Protein AF-J9EXD0-F1 (afdb_monomer_lite)

Secondary structure (DSSP, 8-state):
-HHHHHHHHHHHHHHHHHHHHHHHHHHHHS--HHHHHHHHHHHHHHHHHHHHHHSSSHHHHHHHHHHHHHHS--SS--HHHHHHHHHHHHHHHHHHHHHHHH-BTTTBTTTHHHHHHHHHHHHHTTT--HHHHHHHHHHHHHHHHHTT--S--HHHHHHHHHHHHHHHH-

Organism: Wuchereria bancrofti (NCBI:txid6293)

Foldseek 3Di:
DVVVVVVVVVVVVVVVVVLLVVLLVCQQPVDAPVLLVVLVVLLVQLQVVCCVVPVGCVVLLVLLLVLLPVLLDDPPQDPVLSVLSSVLSVVLSVLSVLQSVCQDNRRGNNVSCVVCVVSVVSVVVNVDDLVSQLSSQLSSQVVSNVVGVPDPPPSNSVSSNSSSVNVSSD

Radius of gyration: 17.81 Å; chains: 1; bounding box: 44×43×55 Å

Sequence (170 aa):
MTALCEFFDEIQAAFNDGLATQRQNYLRKCMSKKEMEILKTTWRQIQTKYMKEDGNLTKCNALMYEALQYHCEKIPKTKKYIRKLKEIAHQSIDAVDKIIDAYDSTCGLAELNDRLDSYCYLCCTLGESPQTLWIAFNTGFANIITTKVDEDRIWVKQIWCKIARILEQV

Structure (mmCIF, N/CA/C/O backbone):
data_AF-J9EXD0-F1
#
_entry.id   AF-J9EXD0-F1
#
loop_
_atom_site.group_PDB
_atom_site.id
_atom_site.type_symbol
_atom_site.label_atom_id
_atom_site.label_alt_id
_atom_site.label_comp_id
_atom_site.label_asym_id
_atom_site.label_entity_id
_atom_site.label_seq_id
_atom_site.pdbx_PDB_ins_code
_atom_site.Cartn_x
_atom_site.Cartn_y
_atom_site.Cartn_z
_atom_site.occupancy
_atom_site.B_iso_or_equiv
_atom_site.auth_seq_id
_atom_site.auth_comp_id
_atom_site.auth_asym_id
_atom_site.auth_atom_id
_atom_site.pdbx_PDB_model_num
ATOM 1 N N . MET A 1 1 ? 28.260 -5.316 -33.290 1.00 59.16 1 MET A N 1
ATOM 2 C CA . MET A 1 1 ? 27.461 -4.433 -32.412 1.00 59.16 1 MET A CA 1
ATOM 3 C C . MET A 1 1 ? 26.075 -5.025 -32.162 1.00 59.16 1 MET A C 1
ATOM 5 O O . MET A 1 1 ? 25.678 -5.068 -31.014 1.00 59.16 1 MET A O 1
ATOM 9 N N . THR A 1 2 ? 25.412 -5.590 -33.179 1.00 72.06 2 THR A N 1
ATOM 10 C CA . THR A 1 2 ? 24.080 -6.230 -33.094 1.00 72.06 2 THR A CA 1
ATOM 11 C C . THR A 1 2 ? 24.005 -7.425 -32.129 1.00 72.06 2 THR A C 1
ATOM 13 O O . THR A 1 2 ? 23.196 -7.399 -31.216 1.00 72.06 2 THR A O 1
ATOM 16 N N . ALA A 1 3 ? 24.931 -8.388 -32.223 1.00 77.62 3 ALA A N 1
ATOM 17 C CA . ALA A 1 3 ? 24.922 -9.586 -31.366 1.00 77.62 3 ALA A CA 1
ATOM 18 C C . ALA A 1 3 ? 25.149 -9.306 -29.865 1.00 77.62 3 ALA A C 1
ATOM 20 O O . ALA A 1 3 ? 24.725 -10.077 -29.013 1.00 77.62 3 ALA A O 1
ATOM 21 N N . LEU A 1 4 ? 25.831 -8.204 -29.527 1.00 77.62 4 LEU A N 1
ATOM 22 C CA . LEU A 1 4 ? 26.037 -7.810 -28.130 1.00 77.62 4 LEU A CA 1
ATOM 23 C C . LEU A 1 4 ? 24.772 -7.159 -27.551 1.00 77.62 4 LEU A C 1
ATOM 25 O O . LEU A 1 4 ? 24.458 -7.389 -26.391 1.00 77.62 4 LEU A O 1
ATOM 29 N N . CYS A 1 5 ? 24.048 -6.372 -28.355 1.00 82.19 5 CYS A N 1
ATOM 30 C CA . CYS A 1 5 ? 22.756 -5.805 -27.964 1.00 82.19 5 CYS A CA 1
ATOM 31 C C . CYS A 1 5 ? 21.712 -6.906 -27.752 1.00 82.19 5 CYS A C 1
ATOM 33 O O . CYS A 1 5 ? 21.100 -6.943 -26.695 1.00 82.19 5 CYS A O 1
ATOM 35 N N . GLU A 1 6 ? 21.603 -7.850 -28.691 1.00 87.06 6 GLU A N 1
ATOM 36 C CA . GLU A 1 6 ? 20.694 -9.002 -28.582 1.00 87.06 6 GLU A CA 1
ATOM 37 C C . GLU A 1 6 ? 20.981 -9.834 -27.323 1.00 87.06 6 GLU A C 1
ATOM 39 O O . GLU A 1 6 ? 20.068 -10.165 -26.573 1.00 87.06 6 GLU A O 1
ATOM 44 N N . PHE A 1 7 ? 22.258 -10.082 -27.017 1.00 88.94 7 PHE A N 1
ATOM 45 C CA . PHE A 1 7 ? 22.654 -10.782 -25.794 1.00 88.94 7 PHE A CA 1
ATOM 46 C C . PHE A 1 7 ? 22.253 -10.036 -24.509 1.00 88.94 7 PHE A C 1
ATOM 48 O O . PHE A 1 7 ? 21.798 -10.656 -23.547 1.00 88.94 7 PHE A O 1
ATOM 55 N N . PHE A 1 8 ? 22.407 -8.707 -24.461 1.00 90.56 8 PHE A N 1
ATOM 56 C CA . PHE A 1 8 ? 21.964 -7.923 -23.303 1.00 90.56 8 PHE A CA 1
ATOM 57 C C . PHE A 1 8 ? 20.439 -7.890 -23.170 1.00 90.56 8 PHE A C 1
ATOM 59 O O . PHE A 1 8 ? 19.941 -7.968 -22.046 1.00 90.56 8 PHE A O 1
ATOM 66 N N . ASP A 1 9 ? 19.712 -7.831 -24.285 1.00 92.00 9 ASP A N 1
ATOM 67 C CA . ASP A 1 9 ? 18.250 -7.876 -24.296 1.00 92.00 9 ASP A CA 1
ATOM 68 C C . ASP A 1 9 ? 17.734 -9.233 -23.786 1.00 92.00 9 ASP A C 1
ATOM 70 O O . ASP A 1 9 ? 16.827 -9.276 -22.952 1.00 92.00 9 ASP A O 1
ATOM 74 N N . GLU A 1 10 ? 18.358 -10.341 -24.200 1.00 90.31 10 GLU A N 1
ATOM 75 C CA . GLU A 1 10 ? 18.055 -11.690 -23.701 1.00 90.31 10 GLU A CA 1
ATOM 76 C C . GLU A 1 10 ? 18.314 -11.821 -22.196 1.00 90.31 10 GLU A C 1
ATOM 78 O O . GLU A 1 10 ? 17.470 -12.333 -21.454 1.00 90.31 10 GLU A O 1
ATOM 83 N N . ILE A 1 11 ? 19.460 -11.316 -21.722 1.00 90.62 11 ILE A N 1
ATOM 84 C CA . ILE A 1 11 ? 19.778 -11.277 -20.292 1.00 90.62 11 ILE A CA 1
ATOM 85 C C . ILE A 1 11 ? 18.711 -10.480 -19.540 1.00 90.62 11 ILE A C 1
ATOM 87 O O . ILE A 1 11 ? 18.186 -10.947 -18.527 1.00 90.62 11 ILE A O 1
ATOM 91 N N . GLN A 1 12 ? 18.372 -9.286 -20.024 1.00 90.38 12 GLN A N 1
ATOM 92 C CA . GLN A 1 12 ? 17.391 -8.419 -19.384 1.00 90.38 12 GLN A CA 1
ATOM 93 C C . GLN A 1 12 ? 16.006 -9.076 -19.324 1.00 90.38 12 GLN A C 1
ATOM 95 O O . GLN A 1 12 ? 15.354 -9.013 -18.279 1.00 90.38 12 GLN A O 1
ATOM 100 N N . ALA A 1 13 ? 15.570 -9.734 -20.401 1.00 90.38 13 ALA A N 1
ATOM 101 C CA . ALA A 1 13 ? 14.315 -10.478 -20.434 1.00 90.38 13 ALA A CA 1
ATOM 102 C C . ALA A 1 13 ? 14.299 -11.599 -19.383 1.00 90.38 13 ALA A C 1
ATOM 104 O O . ALA A 1 13 ? 13.399 -11.641 -18.544 1.00 90.38 13 ALA A O 1
ATOM 105 N N . ALA A 1 14 ? 15.344 -12.432 -19.340 1.00 90.69 14 ALA A N 1
ATOM 106 C CA . ALA A 1 14 ? 15.446 -13.526 -18.376 1.00 90.69 14 ALA A CA 1
ATOM 107 C C . ALA A 1 14 ? 15.464 -13.034 -16.914 1.00 90.69 14 ALA A C 1
ATOM 109 O O . ALA A 1 14 ? 14.829 -13.634 -16.041 1.00 90.69 14 ALA A O 1
ATOM 110 N N . PHE A 1 15 ? 16.156 -11.924 -16.630 1.00 90.31 15 PHE A N 1
ATOM 111 C CA . PHE A 1 15 ? 16.140 -11.306 -15.300 1.00 90.31 15 PHE A CA 1
ATOM 112 C C . PHE A 1 15 ? 14.746 -10.798 -14.918 1.00 90.31 15 PHE A C 1
ATOM 114 O O . PHE A 1 15 ? 14.301 -11.032 -13.791 1.00 90.31 15 PHE A O 1
ATOM 121 N N . ASN A 1 16 ? 14.045 -10.135 -15.840 1.00 88.12 16 ASN A N 1
ATOM 122 C CA . ASN A 1 16 ? 12.697 -9.627 -15.596 1.00 88.12 16 ASN A CA 1
ATOM 123 C C . ASN A 1 16 ? 11.695 -10.762 -15.345 1.00 88.12 16 ASN A C 1
ATOM 125 O O . ASN A 1 16 ? 10.911 -10.672 -14.398 1.00 88.12 16 ASN A O 1
ATOM 129 N N . ASP A 1 17 ? 11.776 -11.856 -16.102 1.00 91.00 17 ASP A N 1
ATOM 130 C CA . ASP A 1 17 ? 10.937 -13.045 -15.903 1.00 91.00 17 ASP A CA 1
ATOM 131 C C . ASP A 1 17 ? 11.196 -13.705 -14.541 1.00 91.00 17 ASP A C 1
ATOM 133 O O . ASP A 1 17 ? 10.263 -14.086 -13.817 1.00 91.00 17 ASP A O 1
ATOM 137 N N . GLY A 1 18 ? 12.470 -13.791 -14.144 1.00 91.50 18 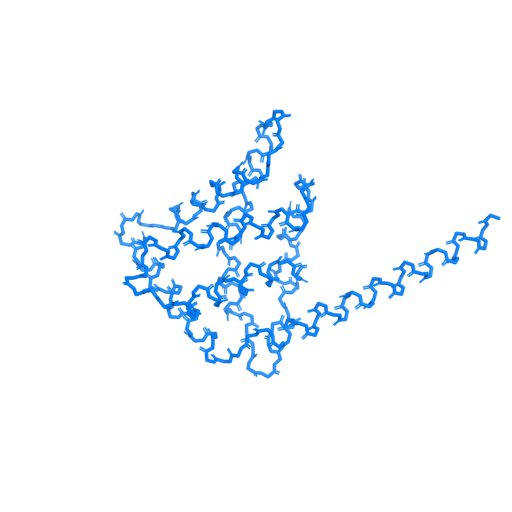GLY A N 1
ATOM 138 C CA . GLY A 1 18 ? 12.866 -14.276 -12.824 1.00 91.50 18 GLY A CA 1
ATOM 139 C C . GLY A 1 18 ? 12.286 -13.421 -11.694 1.00 91.50 18 GLY A C 1
ATOM 140 O O . GLY A 1 18 ? 11.715 -13.955 -10.738 1.00 91.50 18 GLY A O 1
ATOM 141 N N . LEU A 1 19 ? 12.368 -12.094 -11.818 1.00 89.69 19 LEU A N 1
ATOM 142 C CA . LEU A 1 19 ? 11.808 -11.150 -10.847 1.00 89.69 19 LEU A CA 1
ATOM 143 C C . LEU A 1 19 ? 10.277 -11.221 -10.784 1.00 89.69 19 LEU A C 1
ATOM 145 O O . LEU A 1 19 ? 9.715 -11.258 -9.687 1.00 89.69 19 LEU A O 1
ATOM 149 N N . ALA A 1 20 ? 9.599 -11.294 -11.931 1.00 89.00 20 ALA A N 1
ATOM 150 C CA . ALA A 1 20 ? 8.147 -11.444 -12.001 1.00 89.00 20 ALA A CA 1
ATOM 151 C C . ALA A 1 20 ? 7.688 -12.734 -11.301 1.00 89.00 20 ALA A C 1
ATOM 153 O O . ALA A 1 20 ? 6.763 -12.721 -10.485 1.00 89.00 20 ALA A O 1
ATOM 154 N N . THR A 1 21 ? 8.406 -13.836 -11.528 1.00 91.88 21 THR A N 1
ATOM 155 C CA . THR A 1 21 ? 8.148 -15.122 -10.869 1.00 91.88 21 THR A CA 1
ATOM 156 C C . THR A 1 21 ? 8.340 -15.036 -9.352 1.00 91.88 21 THR A C 1
ATOM 158 O O . THR A 1 21 ? 7.527 -15.564 -8.588 1.00 91.88 21 THR A O 1
ATOM 161 N N . GLN A 1 22 ? 9.391 -14.357 -8.881 1.00 91.44 22 GLN A N 1
ATOM 162 C CA . GLN A 1 22 ? 9.642 -14.165 -7.447 1.00 91.44 22 GLN A CA 1
ATOM 163 C C . GLN A 1 22 ? 8.546 -13.333 -6.772 1.00 91.44 22 GLN A C 1
ATOM 165 O O . GLN A 1 22 ? 8.033 -13.744 -5.727 1.00 91.44 22 GLN A O 1
ATOM 170 N N . ARG A 1 23 ? 8.144 -12.214 -7.387 1.00 92.06 23 ARG A N 1
ATOM 171 C CA . ARG A 1 23 ? 7.042 -11.365 -6.905 1.00 92.06 23 ARG A CA 1
ATOM 172 C C . ARG A 1 23 ? 5.744 -12.156 -6.807 1.00 92.06 23 ARG A C 1
ATOM 174 O O . ARG A 1 23 ? 5.103 -12.158 -5.757 1.00 92.06 23 ARG A O 1
ATOM 181 N N . GLN A 1 24 ? 5.414 -12.924 -7.844 1.00 91.81 24 GLN A N 1
ATOM 182 C CA . GLN A 1 24 ? 4.187 -13.714 -7.861 1.00 91.81 24 GLN A CA 1
ATOM 183 C C . GLN A 1 24 ? 4.190 -14.835 -6.816 1.00 91.81 24 GLN A C 1
ATOM 185 O O . GLN A 1 24 ?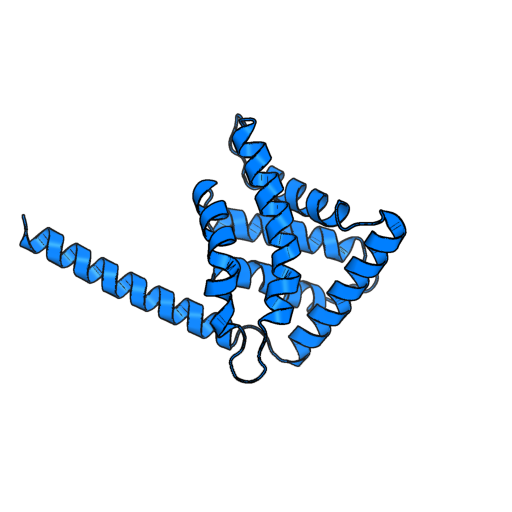 3.189 -15.084 -6.142 1.00 91.81 24 GLN A O 1
ATOM 190 N N . ASN A 1 25 ? 5.335 -15.489 -6.617 1.00 93.38 25 ASN A N 1
ATOM 191 C CA . ASN A 1 25 ? 5.494 -16.480 -5.555 1.00 93.38 25 ASN A CA 1
ATOM 192 C C . ASN A 1 25 ? 5.353 -15.869 -4.157 1.00 93.38 25 ASN A C 1
ATOM 194 O O . ASN A 1 25 ? 4.787 -16.517 -3.273 1.00 93.38 25 ASN A O 1
ATOM 198 N N . TYR A 1 26 ? 5.841 -14.641 -3.955 1.00 94.75 26 TYR A N 1
ATOM 199 C CA . TYR A 1 26 ? 5.639 -13.911 -2.709 1.00 94.75 26 TYR A CA 1
ATOM 200 C C . TYR A 1 26 ? 4.155 -13.599 -2.487 1.00 94.75 26 TYR A C 1
ATOM 202 O O . TYR A 1 26 ? 3.619 -13.981 -1.448 1.00 94.75 26 TYR A O 1
ATOM 210 N N . LEU A 1 27 ? 3.468 -12.987 -3.459 1.00 94.94 27 LEU A N 1
ATOM 211 C CA . LEU A 1 27 ? 2.057 -12.588 -3.336 1.00 94.94 27 LEU A CA 1
ATOM 212 C C . LEU A 1 27 ? 1.122 -13.772 -3.047 1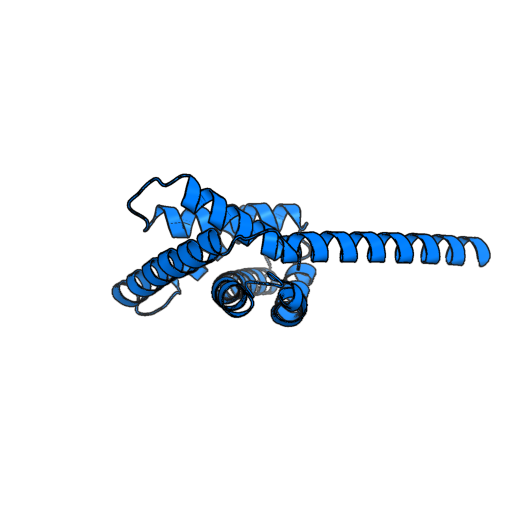.00 94.94 27 LEU A C 1
ATOM 214 O O . LEU A 1 27 ? 0.164 -13.649 -2.285 1.00 94.94 27 LEU A O 1
ATOM 218 N N . ARG A 1 28 ? 1.434 -14.959 -3.574 1.00 94.19 28 ARG A N 1
ATOM 219 C CA . ARG A 1 28 ? 0.693 -16.196 -3.272 1.00 94.19 28 ARG A CA 1
ATOM 220 C C . ARG A 1 28 ? 0.823 -16.666 -1.821 1.00 94.19 28 ARG A C 1
ATOM 222 O O . ARG A 1 28 ? -0.040 -17.395 -1.345 1.00 94.19 28 ARG A O 1
ATOM 229 N N . LYS A 1 29 ? 1.910 -16.315 -1.127 1.00 94.06 29 LYS A N 1
ATOM 230 C CA . LYS A 1 29 ? 2.301 -16.932 0.157 1.00 94.06 29 LYS A CA 1
ATOM 231 C C . LYS A 1 29 ? 2.464 -15.946 1.313 1.00 94.06 29 LYS A C 1
ATOM 233 O O . LYS A 1 29 ? 2.608 -16.377 2.453 1.00 94.06 29 LYS A O 1
ATOM 238 N N . CYS A 1 30 ? 2.477 -14.640 1.053 1.00 93.88 30 CYS A N 1
ATOM 239 C CA . CYS A 1 30 ? 2.869 -13.638 2.044 1.00 93.88 30 CYS A CA 1
ATOM 240 C C . CYS A 1 30 ? 1.872 -13.472 3.201 1.00 93.88 30 CYS A C 1
ATOM 242 O O . CYS A 1 30 ? 2.267 -13.021 4.279 1.00 93.88 30 CYS A O 1
ATOM 244 N N . MET A 1 31 ? 0.605 -13.847 2.998 1.00 94.75 31 MET A N 1
ATOM 245 C CA . MET A 1 31 ? -0.480 -13.684 3.968 1.00 94.75 31 MET A CA 1
ATOM 246 C C . MET A 1 31 ? -1.245 -14.993 4.175 1.00 94.75 31 MET A C 1
ATOM 248 O O . MET A 1 31 ? -1.807 -15.563 3.241 1.00 94.75 31 MET A O 1
ATOM 252 N N . SER A 1 32 ? -1.312 -15.450 5.423 1.00 94.25 32 SER A N 1
ATOM 253 C CA . SER A 1 32 ? -2.207 -16.537 5.827 1.00 94.25 32 SER A CA 1
ATOM 254 C C . SER A 1 32 ? -3.645 -16.042 6.015 1.00 94.25 32 SER A C 1
ATOM 256 O O . SER A 1 32 ? -3.885 -14.864 6.286 1.00 94.25 32 SER A O 1
ATOM 258 N N . LYS A 1 33 ? -4.616 -16.964 5.977 1.00 95.12 33 LYS A N 1
ATOM 259 C CA . LYS A 1 33 ? -6.036 -16.643 6.204 1.00 95.12 33 LYS A CA 1
ATOM 260 C C . LYS A 1 33 ? -6.259 -15.943 7.547 1.00 95.12 33 LYS A C 1
ATOM 262 O O . LYS A 1 33 ? -7.001 -14.973 7.631 1.00 95.12 33 LYS A O 1
ATOM 267 N N . LYS A 1 34 ? -5.578 -16.409 8.598 1.00 93.94 34 LYS A N 1
ATOM 268 C CA . LYS A 1 34 ? -5.658 -15.813 9.939 1.00 93.94 34 LYS A CA 1
ATOM 269 C C . LYS A 1 34 ? -5.126 -14.377 9.960 1.00 93.94 34 LYS A C 1
ATOM 271 O O . LYS A 1 34 ? -5.723 -13.522 10.605 1.00 93.94 34 LYS A O 1
ATOM 276 N N . GLU A 1 35 ? -4.014 -14.115 9.275 1.00 94.62 35 GLU A N 1
ATOM 277 C CA . GLU A 1 35 ? -3.460 -12.760 9.160 1.00 94.62 35 GLU A CA 1
ATOM 278 C C . GLU A 1 35 ? -4.395 -11.838 8.379 1.00 94.62 35 GLU A C 1
ATOM 280 O O . GLU A 1 35 ? -4.597 -10.701 8.794 1.00 94.62 35 GLU A O 1
ATOM 285 N N . MET A 1 36 ? -5.020 -12.336 7.308 1.00 95.81 36 MET A N 1
ATOM 286 C CA . MET A 1 36 ? -5.982 -11.560 6.527 1.00 95.81 36 MET A CA 1
ATOM 287 C C . MET A 1 36 ? -7.239 -11.199 7.331 1.00 95.81 36 MET A C 1
ATOM 289 O O . MET A 1 36 ? -7.678 -10.053 7.301 1.00 95.81 36 MET A O 1
ATOM 293 N N . GLU A 1 37 ? -7.794 -12.126 8.117 1.00 94.12 37 GLU A N 1
ATOM 294 C CA . GLU A 1 37 ? -8.941 -11.815 8.987 1.00 94.12 37 GLU A CA 1
ATOM 295 C C . GLU A 1 37 ? -8.601 -10.752 10.042 1.00 94.12 37 GLU A C 1
ATOM 297 O O . GLU A 1 37 ? -9.425 -9.897 10.383 1.00 94.12 37 GLU A O 1
ATOM 302 N N . ILE A 1 38 ? -7.362 -10.760 10.539 1.00 92.56 38 ILE A N 1
ATOM 303 C CA . ILE A 1 38 ? -6.900 -9.764 11.507 1.00 92.56 38 ILE A CA 1
ATOM 304 C C . ILE A 1 38 ? -6.638 -8.418 10.828 1.00 92.56 38 ILE A C 1
ATOM 306 O O . ILE A 1 38 ? -7.037 -7.391 11.381 1.00 92.56 38 ILE A O 1
ATOM 310 N N . LEU A 1 39 ? -6.082 -8.397 9.612 1.00 94.00 39 LEU A N 1
ATOM 311 C CA . LEU A 1 39 ? -6.012 -7.183 8.793 1.00 94.00 39 LEU A CA 1
ATOM 312 C C . LEU A 1 39 ? -7.411 -6.597 8.582 1.00 94.00 39 LEU A C 1
ATOM 314 O O . LEU A 1 39 ? -7.646 -5.442 8.910 1.00 94.00 39 LEU A O 1
ATOM 318 N N . LYS A 1 40 ? -8.364 -7.407 8.118 1.00 95.00 40 LYS A N 1
ATOM 319 C CA . LYS A 1 40 ? -9.745 -6.984 7.857 1.00 95.00 40 LYS A CA 1
ATOM 320 C C . LYS A 1 40 ? -10.423 -6.416 9.100 1.00 95.00 40 LYS A C 1
ATOM 322 O O . LYS A 1 40 ? -11.103 -5.395 9.032 1.00 95.00 40 LYS A O 1
ATOM 327 N N . THR A 1 41 ? -10.228 -7.061 10.247 1.00 92.12 41 THR A N 1
ATOM 328 C CA . THR A 1 41 ? -10.796 -6.606 11.521 1.00 92.12 41 THR A CA 1
ATOM 329 C C . THR A 1 41 ? -10.168 -5.289 11.974 1.00 92.12 41 THR A C 1
ATOM 331 O O . THR A 1 41 ? -10.891 -4.345 12.289 1.00 92.12 41 THR A O 1
ATOM 334 N N . THR A 1 42 ? -8.836 -5.202 11.972 1.00 91.12 42 THR A N 1
ATOM 335 C CA . THR A 1 42 ? -8.117 -3.987 12.392 1.00 91.12 42 THR A CA 1
ATOM 336 C C . THR A 1 42 ? -8.379 -2.819 11.446 1.00 91.12 42 THR A C 1
ATOM 338 O O . THR A 1 42 ? -8.610 -1.701 11.901 1.00 91.12 42 THR A O 1
ATOM 341 N N . TRP A 1 43 ? -8.453 -3.074 10.141 1.00 93.81 43 TRP A N 1
ATOM 342 C CA . TRP A 1 43 ? -8.781 -2.056 9.152 1.00 93.81 43 TRP A CA 1
ATOM 343 C C . TRP A 1 43 ? -10.193 -1.499 9.339 1.00 93.81 43 TRP A C 1
ATOM 345 O O . TRP A 1 43 ? -10.367 -0.286 9.415 1.00 93.81 43 TRP A O 1
ATOM 355 N N . ARG A 1 44 ? -11.192 -2.361 9.565 1.00 91.81 44 ARG A N 1
ATOM 356 C CA . ARG A 1 44 ? -12.562 -1.920 9.887 1.00 91.81 44 ARG A CA 1
ATOM 357 C C . ARG A 1 44 ? -12.641 -1.083 11.161 1.00 91.81 44 ARG A C 1
ATOM 359 O O . ARG A 1 44 ? -13.435 -0.144 11.221 1.00 91.81 44 ARG A O 1
ATOM 366 N N . GLN A 1 45 ? -11.849 -1.408 12.183 1.00 89.69 45 GLN A N 1
ATOM 367 C CA . GLN A 1 45 ? -11.778 -0.611 13.413 1.00 89.69 45 GLN A CA 1
ATOM 368 C C . GLN A 1 45 ? -11.217 0.787 13.135 1.00 89.69 45 GLN A C 1
ATOM 370 O O . GLN A 1 45 ? -11.811 1.776 13.570 1.00 89.69 45 GLN A O 1
ATOM 375 N N . ILE A 1 46 ? -10.127 0.869 12.364 1.00 89.69 46 ILE A N 1
ATOM 376 C CA . ILE A 1 46 ? -9.525 2.131 11.918 1.00 89.69 46 ILE A CA 1
ATOM 377 C C . ILE A 1 46 ? -10.546 2.955 11.125 1.00 89.69 46 ILE A C 1
ATOM 379 O O . ILE A 1 46 ? -10.817 4.102 11.486 1.00 89.69 46 ILE A O 1
ATOM 383 N N . GLN A 1 47 ? -11.177 2.355 10.110 1.00 91.00 47 GLN A N 1
ATOM 384 C CA . GLN A 1 47 ? -12.193 3.012 9.287 1.00 91.00 47 GLN A CA 1
ATOM 385 C C . GLN A 1 47 ? -13.355 3.529 10.139 1.00 91.00 47 GLN A C 1
ATOM 387 O O . GLN A 1 47 ? -13.704 4.701 10.060 1.00 91.00 47 GLN A O 1
ATOM 392 N N . THR A 1 48 ? -13.924 2.690 11.008 1.00 89.44 48 THR A N 1
ATOM 393 C CA . THR A 1 48 ? -15.058 3.069 11.868 1.00 89.44 48 THR A CA 1
ATOM 394 C C . THR A 1 48 ? -14.714 4.249 12.770 1.00 89.44 48 THR A C 1
ATOM 396 O O . THR A 1 48 ? -15.549 5.125 12.990 1.00 89.44 48 THR A O 1
ATOM 399 N N . LYS A 1 49 ? -13.495 4.280 13.314 1.00 85.25 49 LYS A N 1
ATOM 400 C CA . LYS A 1 49 ? -13.069 5.338 14.227 1.00 85.25 49 LYS A CA 1
ATOM 401 C C . LYS A 1 49 ? -12.885 6.667 13.498 1.00 85.25 49 LYS A C 1
ATOM 403 O O . LYS A 1 49 ? -13.477 7.651 13.924 1.00 85.25 49 LYS A O 1
ATOM 408 N N . TYR A 1 50 ? -12.175 6.690 12.371 1.00 84.56 50 TYR A N 1
ATOM 409 C CA . TYR A 1 50 ? -12.006 7.925 11.594 1.00 84.56 50 TYR A CA 1
ATOM 410 C C . TYR A 1 50 ? -13.293 8.390 10.912 1.00 84.56 50 TYR A C 1
ATOM 412 O O . TYR A 1 50 ? -13.550 9.586 10.844 1.00 84.56 50 TYR A O 1
ATOM 420 N N . MET A 1 51 ? -14.177 7.473 10.518 1.00 85.62 51 MET A N 1
ATOM 421 C CA . MET A 1 51 ? -15.519 7.845 10.066 1.00 85.62 51 MET A CA 1
ATOM 422 C C . MET A 1 51 ? -16.341 8.509 11.180 1.00 85.62 51 MET A C 1
ATOM 424 O O . MET A 1 51 ? -17.101 9.428 10.900 1.00 85.62 51 MET A O 1
ATOM 428 N N . LYS A 1 52 ? -16.187 8.089 12.443 1.00 84.88 52 LYS A N 1
ATOM 429 C CA . LYS A 1 52 ? -16.853 8.733 13.589 1.00 84.88 52 LYS A CA 1
ATOM 430 C C . LYS A 1 52 ? -16.222 10.070 13.984 1.00 84.88 52 LYS A C 1
ATOM 432 O O . LYS A 1 52 ? -16.954 10.974 14.364 1.00 84.88 52 LYS A O 1
ATOM 437 N N . GLU A 1 53 ? -14.894 10.172 13.948 1.00 83.44 53 GLU A N 1
ATOM 438 C CA . GLU A 1 53 ? -14.153 11.372 14.368 1.00 83.44 53 GLU A CA 1
ATOM 439 C C . GLU A 1 53 ? -14.177 12.473 13.292 1.00 83.44 53 GLU A C 1
ATOM 441 O O . GLU A 1 53 ? -14.447 13.628 13.609 1.00 83.44 53 GLU A O 1
ATOM 446 N N . ASP A 1 54 ? -13.953 12.108 12.026 1.00 79.38 54 ASP A N 1
ATOM 447 C CA . ASP A 1 54 ? -13.684 13.042 10.923 1.00 79.38 54 ASP A CA 1
ATOM 448 C C . ASP A 1 54 ? -14.684 12.920 9.752 1.00 79.38 54 ASP A C 1
ATOM 450 O O . ASP A 1 54 ? -14.622 13.686 8.787 1.00 79.38 54 ASP A O 1
ATOM 454 N N . GLY A 1 55 ? -15.595 11.939 9.786 1.00 82.12 55 GLY A N 1
ATOM 455 C CA . GLY A 1 55 ? -16.558 11.676 8.707 1.00 82.12 55 GLY A CA 1
ATOM 456 C C . GLY A 1 55 ? -15.956 11.051 7.441 1.00 82.12 55 GLY A C 1
ATOM 457 O O . GLY A 1 55 ? -16.669 10.889 6.452 1.00 82.12 55 GLY A O 1
ATOM 458 N N . ASN A 1 56 ? -14.653 10.743 7.427 1.00 85.94 56 ASN A N 1
ATOM 459 C CA . ASN A 1 56 ? -13.925 10.187 6.280 1.00 85.94 56 ASN A CA 1
ATOM 460 C C . ASN A 1 56 ? -12.541 9.626 6.695 1.00 85.94 56 ASN A C 1
ATOM 462 O O . ASN A 1 56 ? -12.154 9.685 7.858 1.00 85.94 56 ASN A O 1
ATOM 466 N N . LEU A 1 57 ? -11.767 9.108 5.728 1.00 88.12 57 LEU A N 1
ATOM 467 C CA . LEU A 1 57 ? -10.387 8.618 5.926 1.00 88.12 57 LEU A CA 1
ATOM 468 C C . LEU A 1 57 ? -9.302 9.684 5.670 1.00 88.12 57 LEU A C 1
ATOM 470 O O . LEU A 1 57 ? -8.133 9.352 5.462 1.00 88.12 57 LEU A O 1
ATOM 474 N N . THR A 1 58 ? -9.645 10.977 5.676 1.00 89.06 58 THR A N 1
ATOM 475 C CA . THR A 1 58 ? -8.687 12.058 5.365 1.00 89.06 58 THR A CA 1
ATOM 476 C C . THR A 1 58 ? -7.510 12.064 6.332 1.00 89.06 58 THR A C 1
ATOM 478 O O . THR A 1 58 ? -6.391 12.357 5.918 1.00 89.06 58 THR A O 1
ATOM 481 N N . LYS A 1 59 ? -7.718 11.678 7.596 1.00 90.44 59 LYS A N 1
ATOM 482 C CA . LYS A 1 59 ? -6.629 11.562 8.569 1.00 90.44 59 LYS A CA 1
ATOM 483 C C . LYS A 1 59 ? -5.619 10.475 8.191 1.00 90.44 59 LYS A C 1
ATOM 485 O O . LYS A 1 59 ? -4.422 10.731 8.271 1.00 90.44 59 LYS A O 1
ATOM 490 N N . CYS A 1 60 ? -6.069 9.309 7.717 1.00 92.56 60 CYS A N 1
ATOM 491 C CA . CYS A 1 60 ? -5.175 8.262 7.209 1.00 92.56 60 CYS A CA 1
ATOM 492 C C . CYS A 1 60 ? -4.358 8.767 6.015 1.00 92.56 60 CYS A C 1
ATOM 494 O O . CYS A 1 60 ? -3.138 8.614 5.988 1.00 92.56 60 CYS A O 1
ATOM 496 N N . ASN A 1 61 ? -5.022 9.446 5.075 1.00 94.06 61 ASN A N 1
ATOM 497 C CA . ASN A 1 61 ? -4.365 10.042 3.912 1.00 94.06 61 ASN A CA 1
ATOM 498 C C . ASN A 1 61 ? -3.322 11.091 4.324 1.00 94.06 61 ASN A C 1
ATOM 500 O O . ASN A 1 61 ? -2.235 11.135 3.754 1.00 94.06 61 ASN A O 1
ATOM 504 N N . ALA A 1 62 ? -3.628 11.918 5.328 1.00 93.50 62 ALA A N 1
ATOM 505 C CA . ALA A 1 62 ? -2.711 12.926 5.848 1.00 93.50 62 ALA A CA 1
ATOM 506 C C . ALA A 1 62 ? -1.472 12.294 6.499 1.00 93.50 62 ALA A C 1
ATOM 508 O O . ALA A 1 62 ? -0.358 12.677 6.157 1.00 93.50 62 ALA A O 1
ATOM 509 N N . LEU A 1 63 ? -1.651 11.282 7.355 1.00 94.25 63 LEU A N 1
ATOM 510 C CA . LEU A 1 63 ? -0.542 10.571 8.005 1.00 94.25 63 LEU A CA 1
ATOM 511 C C . LEU A 1 63 ? 0.365 9.862 6.988 1.00 94.25 63 LEU A C 1
ATOM 513 O O . LEU A 1 63 ? 1.590 9.899 7.108 1.00 94.25 63 LEU A O 1
ATOM 517 N N . MET A 1 64 ? -0.224 9.250 5.957 1.00 96.19 64 MET A N 1
ATOM 518 C CA . MET A 1 64 ? 0.537 8.636 4.869 1.00 96.19 64 MET A CA 1
ATOM 519 C C . MET A 1 64 ? 1.289 9.690 4.043 1.00 96.19 64 MET A C 1
ATOM 521 O O . MET A 1 64 ? 2.463 9.515 3.720 1.00 96.19 64 MET A O 1
ATOM 525 N N . TYR A 1 65 ? 0.640 10.816 3.738 1.00 95.31 65 TYR A N 1
ATOM 526 C CA . TYR A 1 65 ? 1.268 11.933 3.037 1.00 95.31 65 TYR A CA 1
ATOM 527 C C . TYR A 1 65 ? 2.436 12.535 3.829 1.00 95.31 65 TYR A C 1
ATOM 529 O O . TYR A 1 65 ? 3.472 12.823 3.237 1.00 95.31 65 TYR A O 1
ATOM 537 N N . GLU A 1 66 ? 2.304 12.700 5.145 1.00 94.50 66 GLU A N 1
ATOM 538 C CA . GLU A 1 66 ? 3.377 13.190 6.018 1.00 94.50 66 GLU A CA 1
ATOM 539 C C . GLU A 1 66 ? 4.595 12.259 5.981 1.00 94.50 66 GLU A C 1
ATOM 541 O O . GLU A 1 66 ? 5.721 12.727 5.805 1.00 94.50 66 GLU A O 1
ATOM 546 N N . ALA A 1 67 ? 4.379 10.941 6.046 1.00 95.19 67 ALA A N 1
ATOM 547 C CA . ALA A 1 67 ? 5.451 9.954 5.936 1.00 95.19 67 ALA A CA 1
ATOM 548 C C . ALA A 1 67 ? 6.139 9.994 4.559 1.00 95.19 67 ALA A C 1
ATOM 550 O O . ALA A 1 67 ? 7.368 10.032 4.465 1.00 95.19 67 ALA A O 1
ATOM 551 N N . LEU A 1 68 ? 5.356 10.062 3.480 1.00 94.38 68 LEU A N 1
ATOM 552 C CA . LEU A 1 68 ? 5.868 10.236 2.119 1.00 94.38 68 LEU A CA 1
ATOM 553 C C . LEU A 1 68 ? 6.645 11.546 1.965 1.00 94.38 68 LEU A C 1
ATOM 555 O O . LEU A 1 68 ? 7.704 11.576 1.340 1.00 94.38 68 LEU A O 1
ATOM 559 N N . GLN A 1 69 ? 6.155 12.635 2.553 1.00 92.88 69 GLN A N 1
ATOM 560 C CA . GLN A 1 69 ? 6.828 13.923 2.521 1.00 92.88 69 GLN A CA 1
ATOM 561 C C . GLN A 1 69 ? 8.160 13.884 3.275 1.00 92.88 69 GLN A C 1
ATOM 563 O O . GLN A 1 69 ? 9.112 14.497 2.790 1.00 92.88 69 GLN A O 1
ATOM 568 N N . TYR A 1 70 ? 8.219 13.192 4.410 1.00 92.31 70 TYR A N 1
ATOM 569 C CA . TYR A 1 70 ? 9.424 13.063 5.222 1.00 92.31 70 TYR A CA 1
ATOM 570 C C . TYR A 1 70 ? 10.499 12.210 4.540 1.00 92.31 70 TYR A C 1
ATOM 572 O O . TYR A 1 70 ? 11.660 12.589 4.540 1.00 92.31 70 TYR A O 1
ATOM 580 N N . HIS A 1 71 ? 10.130 11.091 3.911 1.00 92.62 71 HIS A N 1
ATOM 581 C CA . HIS A 1 71 ? 11.114 10.166 3.335 1.00 92.62 71 HIS A CA 1
ATOM 582 C C . HIS A 1 71 ? 11.482 10.457 1.870 1.00 92.62 71 HIS A C 1
ATOM 584 O O . HIS A 1 71 ? 12.601 10.170 1.453 1.00 92.62 71 HIS A O 1
ATOM 590 N N . CYS A 1 72 ? 10.577 11.034 1.074 1.00 88.50 72 CYS A N 1
ATOM 591 C CA . CYS A 1 72 ? 10.822 11.334 -0.342 1.00 88.50 72 CYS A CA 1
ATOM 592 C C . CYS A 1 72 ? 11.389 12.762 -0.503 1.00 88.50 72 CYS A C 1
ATOM 594 O O . CYS A 1 72 ? 10.747 13.666 -1.051 1.00 88.50 72 CYS A O 1
ATOM 596 N N . GLU A 1 73 ? 12.548 13.042 0.092 1.00 70.50 73 GLU A N 1
ATOM 597 C CA . GLU A 1 73 ? 13.156 14.380 0.114 1.00 70.50 73 GLU A CA 1
ATOM 598 C C . GLU A 1 73 ? 13.750 14.791 -1.246 1.00 70.50 73 GLU A C 1
ATOM 600 O O . GLU A 1 73 ? 14.957 14.776 -1.458 1.00 70.50 73 GLU A O 1
ATOM 605 N N . LYS A 1 74 ? 12.908 15.245 -2.183 1.00 63.31 74 LYS A N 1
ATOM 606 C CA . LYS A 1 74 ? 13.363 16.067 -3.319 1.00 63.31 74 LYS A CA 1
ATOM 607 C C . LYS A 1 74 ? 13.145 17.544 -3.028 1.00 63.31 74 LYS A C 1
ATOM 609 O O . LYS A 1 74 ? 12.003 17.993 -2.944 1.00 63.31 74 LYS A O 1
ATOM 614 N N . ILE A 1 75 ? 14.223 18.312 -2.897 1.00 59.00 75 ILE A N 1
ATOM 615 C CA . ILE A 1 75 ? 14.166 19.773 -2.765 1.00 59.00 75 ILE A CA 1
ATOM 616 C C . ILE A 1 75 ? 14.584 20.411 -4.098 1.00 59.00 75 ILE A C 1
ATOM 618 O O . ILE A 1 75 ? 15.623 20.034 -4.637 1.00 59.00 75 ILE A O 1
ATOM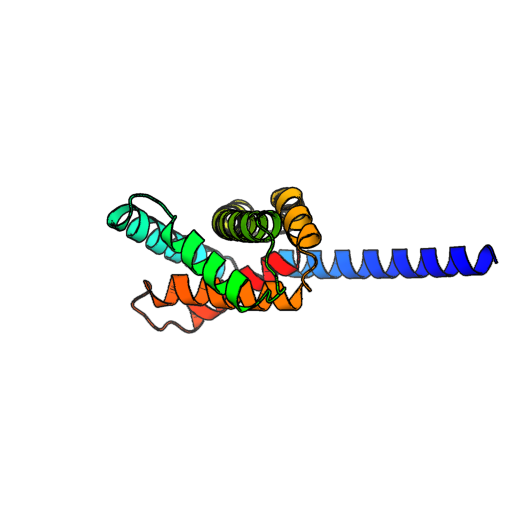 622 N N . PRO A 1 76 ? 13.828 21.395 -4.625 1.00 58.84 76 PRO A N 1
ATOM 623 C CA . PRO A 1 76 ? 12.535 21.896 -4.147 1.00 58.84 76 PRO A CA 1
ATOM 624 C C . PRO A 1 76 ? 11.334 21.057 -4.638 1.00 58.84 76 PRO A C 1
ATOM 626 O O . PRO A 1 76 ? 11.257 20.659 -5.803 1.00 58.84 76 PRO A O 1
ATOM 629 N N . LYS A 1 77 ? 10.331 20.846 -3.769 1.00 70.50 77 LYS A N 1
ATOM 630 C CA . LYS A 1 77 ? 9.087 20.132 -4.116 1.00 70.50 77 LYS A CA 1
ATOM 631 C C . LYS A 1 77 ? 8.190 21.020 -4.979 1.00 70.50 77 LYS A C 1
ATOM 633 O O . LYS A 1 77 ? 7.516 21.921 -4.485 1.00 70.50 77 LYS A O 1
ATOM 638 N N . THR A 1 78 ? 8.158 20.766 -6.285 1.00 84.75 78 THR A N 1
ATOM 639 C CA . THR A 1 78 ? 7.222 21.447 -7.197 1.00 84.75 78 THR A CA 1
ATOM 640 C C . THR A 1 78 ? 5.762 21.162 -6.808 1.00 84.75 78 THR A C 1
ATOM 642 O O . THR A 1 78 ? 5.454 20.108 -6.248 1.00 84.75 78 THR A O 1
ATOM 645 N N . LYS A 1 79 ? 4.817 22.048 -7.171 1.00 87.12 79 LYS A N 1
ATOM 646 C CA . LYS A 1 79 ? 3.368 21.805 -6.967 1.00 87.12 79 LYS A CA 1
ATOM 647 C C . LYS A 1 79 ? 2.917 20.453 -7.540 1.00 87.12 79 LYS A C 1
ATOM 649 O O . LYS A 1 79 ? 2.098 19.765 -6.936 1.00 87.12 79 LYS A O 1
ATOM 654 N N . LYS A 1 80 ? 3.485 20.058 -8.687 1.00 88.25 80 LYS A N 1
ATOM 655 C CA . LYS A 1 80 ? 3.245 18.757 -9.328 1.00 88.25 80 LYS A CA 1
ATOM 656 C C . LYS A 1 80 ? 3.701 17.600 -8.437 1.00 88.25 80 LYS A C 1
ATOM 658 O O . LYS A 1 80 ? 2.957 16.641 -8.282 1.00 88.25 80 LYS A O 1
ATOM 663 N N . TYR A 1 81 ? 4.885 17.701 -7.836 1.00 88.69 81 TYR A N 1
ATOM 664 C CA . TYR A 1 81 ? 5.413 16.680 -6.931 1.00 88.69 81 TYR A CA 1
ATOM 665 C C . TYR A 1 81 ? 4.552 16.533 -5.669 1.00 88.69 81 TYR A C 1
ATOM 667 O O . TYR A 1 81 ? 4.166 15.424 -5.317 1.00 88.69 81 TYR A O 1
ATOM 675 N N . ILE A 1 82 ? 4.145 17.649 -5.055 1.00 90.00 82 ILE A N 1
ATOM 676 C CA . ILE A 1 82 ? 3.240 17.641 -3.891 1.00 90.00 82 ILE A CA 1
ATOM 677 C C . ILE A 1 82 ? 1.906 16.968 -4.235 1.00 90.00 82 ILE A C 1
ATOM 679 O O . ILE A 1 82 ? 1.413 16.151 -3.461 1.00 90.00 82 ILE A O 1
ATOM 683 N N . ARG A 1 83 ? 1.327 17.278 -5.405 1.00 91.56 83 ARG A N 1
ATOM 684 C CA . ARG A 1 83 ? 0.091 16.632 -5.870 1.00 91.56 83 ARG A CA 1
ATOM 685 C C . ARG A 1 83 ? 0.266 15.119 -6.010 1.00 91.56 83 ARG A C 1
ATOM 687 O O . ARG A 1 83 ? -0.594 14.391 -5.533 1.00 91.56 83 ARG A O 1
ATOM 694 N N . LYS A 1 84 ? 1.380 14.659 -6.592 1.00 91.75 84 LYS A N 1
ATOM 695 C CA . LYS A 1 84 ? 1.677 13.223 -6.714 1.00 91.75 84 LYS A CA 1
ATOM 696 C C . LYS A 1 84 ? 1.794 12.536 -5.358 1.00 91.75 84 LYS A C 1
ATOM 698 O O . LYS A 1 84 ? 1.199 11.487 -5.182 1.00 91.75 84 LYS A O 1
ATOM 703 N N . LEU A 1 85 ? 2.501 13.130 -4.393 1.00 93.12 85 LEU A N 1
ATOM 704 C CA . LEU A 1 85 ? 2.605 12.553 -3.047 1.00 93.12 85 LEU A CA 1
ATOM 705 C C . LEU A 1 85 ? 1.231 12.400 -2.382 1.00 93.12 85 LEU A C 1
ATOM 707 O O . LEU A 1 85 ? 0.971 11.381 -1.755 1.00 93.12 85 LEU A O 1
ATOM 711 N N . LYS A 1 86 ? 0.341 13.390 -2.534 1.00 94.12 86 LYS A N 1
ATOM 712 C CA . LYS A 1 86 ? -1.034 13.307 -2.013 1.00 94.12 86 LYS A CA 1
ATOM 713 C C . LYS A 1 86 ? -1.851 12.215 -2.700 1.00 94.12 86 LYS A C 1
ATOM 715 O O . LYS A 1 86 ? -2.619 11.527 -2.040 1.00 94.12 86 LYS A O 1
ATOM 720 N N . GLU A 1 87 ? -1.690 12.071 -4.011 1.00 94.75 87 GLU A N 1
ATOM 721 C CA . GLU A 1 87 ? -2.380 11.046 -4.794 1.00 94.75 87 GLU A CA 1
ATOM 722 C C . GLU A 1 87 ? -1.887 9.638 -4.439 1.00 94.75 87 GLU A C 1
ATOM 724 O O . GLU A 1 87 ? -2.706 8.753 -4.217 1.00 94.75 87 GLU A O 1
ATOM 729 N N . ILE A 1 88 ? -0.571 9.455 -4.280 1.00 94.69 88 ILE A N 1
ATOM 730 C CA . ILE A 1 88 ? 0.018 8.203 -3.788 1.00 94.69 88 ILE A CA 1
ATOM 731 C C . ILE A 1 88 ? -0.502 7.911 -2.385 1.00 94.69 88 ILE A C 1
ATOM 733 O O . ILE A 1 88 ? -0.973 6.810 -2.150 1.00 94.69 88 ILE A O 1
ATOM 737 N N . ALA A 1 89 ? -0.496 8.896 -1.481 1.00 95.69 89 ALA A N 1
ATOM 738 C CA . ALA A 1 89 ? -1.008 8.709 -0.128 1.00 95.69 89 ALA A CA 1
ATOM 739 C C . ALA A 1 89 ? -2.454 8.198 -0.128 1.00 95.69 89 ALA A C 1
ATOM 741 O O . ALA A 1 89 ? -2.751 7.235 0.567 1.00 95.69 89 ALA A O 1
ATOM 742 N N . HIS A 1 90 ? -3.326 8.803 -0.939 1.00 95.00 90 HIS A N 1
ATOM 743 C CA . HIS A 1 90 ? -4.716 8.373 -1.083 1.00 95.00 90 HIS A CA 1
ATOM 744 C C . HIS A 1 90 ? -4.818 6.941 -1.620 1.00 95.00 90 HIS A C 1
ATOM 746 O O . HIS A 1 90 ? -5.443 6.087 -0.998 1.00 95.00 90 HIS A O 1
ATOM 752 N N . GLN A 1 91 ? -4.136 6.649 -2.729 1.00 94.69 91 GLN A N 1
ATOM 753 C CA . GLN A 1 91 ? -4.194 5.323 -3.335 1.00 94.69 91 GLN A CA 1
ATOM 754 C C . GLN A 1 91 ? -3.549 4.235 -2.465 1.00 94.69 91 GLN A C 1
ATOM 756 O O . GLN A 1 91 ? -3.996 3.096 -2.516 1.00 94.69 91 GLN A O 1
ATOM 761 N N . SER A 1 92 ? -2.541 4.552 -1.645 1.00 94.88 92 SER A N 1
ATOM 762 C CA . SER A 1 92 ? -1.960 3.605 -0.683 1.00 94.88 92 SER A CA 1
ATOM 763 C C . SER A 1 92 ? -2.953 3.227 0.418 1.00 94.88 92 SER A C 1
ATOM 765 O O . SER A 1 92 ? -2.921 2.093 0.891 1.00 94.88 92 SER A O 1
ATOM 767 N N . ILE A 1 93 ? -3.833 4.151 0.821 1.00 95.12 93 ILE A N 1
ATOM 768 C CA . ILE A 1 93 ? -4.922 3.859 1.758 1.00 95.12 93 ILE A CA 1
ATOM 769 C C . ILE A 1 93 ? -5.998 3.004 1.078 1.00 95.12 93 ILE A C 1
ATOM 771 O O . ILE A 1 93 ? -6.353 1.955 1.612 1.00 95.12 93 ILE A O 1
ATOM 775 N N . ASP A 1 94 ? -6.433 3.372 -0.129 1.00 93.44 94 ASP A N 1
ATOM 776 C CA . ASP A 1 94 ? -7.408 2.586 -0.904 1.00 93.44 94 ASP A CA 1
ATOM 777 C C . ASP A 1 94 ? -6.885 1.184 -1.267 1.00 93.44 94 ASP A C 1
ATOM 779 O O . ASP A 1 94 ? -7.646 0.222 -1.394 1.00 93.44 94 ASP A O 1
ATOM 783 N N . ALA A 1 95 ? -5.568 1.035 -1.432 1.00 94.81 95 ALA A N 1
ATOM 784 C CA . ALA A 1 95 ? -4.947 -0.246 -1.736 1.00 94.81 95 ALA A CA 1
ATOM 785 C C . ALA A 1 95 ? -5.128 -1.270 -0.607 1.00 94.81 95 ALA A C 1
ATOM 787 O O . ALA A 1 95 ? -5.109 -2.467 -0.884 1.00 94.81 95 ALA A O 1
ATOM 788 N N . VAL A 1 96 ? -5.351 -0.838 0.641 1.00 95.75 96 VAL A N 1
ATOM 789 C CA . VAL A 1 96 ? -5.643 -1.756 1.753 1.00 95.75 96 VAL A CA 1
ATOM 790 C C . VAL A 1 96 ? -6.958 -2.497 1.507 1.00 95.75 96 VAL A C 1
ATOM 792 O O . VAL A 1 96 ? -6.993 -3.721 1.644 1.00 95.75 96 VAL A O 1
ATOM 795 N N . ASP A 1 97 ? -8.007 -1.792 1.072 1.00 95.00 97 ASP A N 1
ATOM 796 C CA . ASP A 1 97 ? -9.287 -2.412 0.706 1.00 95.00 97 ASP A CA 1
ATOM 797 C C . ASP A 1 97 ? -9.108 -3.359 -0.490 1.00 95.00 97 ASP A C 1
ATOM 799 O O . ASP A 1 97 ? -9.530 -4.513 -0.438 1.00 95.00 97 ASP A O 1
ATOM 803 N N . LYS A 1 98 ? -8.362 -2.937 -1.521 1.00 95.06 98 LYS A N 1
ATOM 804 C CA . LYS A 1 98 ? -8.066 -3.791 -2.686 1.00 95.06 98 LYS A CA 1
ATOM 805 C C . LYS A 1 98 ? -7.303 -5.065 -2.323 1.00 95.06 98 LYS A C 1
ATOM 807 O O . LYS A 1 98 ? -7.572 -6.110 -2.908 1.00 95.06 98 LYS A O 1
ATOM 812 N N . ILE A 1 99 ? -6.358 -4.994 -1.383 1.00 95.88 99 ILE A N 1
ATOM 813 C CA . ILE A 1 99 ? -5.618 -6.161 -0.883 1.00 95.88 99 ILE A CA 1
ATOM 814 C C . ILE A 1 99 ? -6.568 -7.127 -0.173 1.00 95.88 99 ILE A C 1
ATOM 816 O O . ILE A 1 99 ? -6.497 -8.332 -0.409 1.00 95.88 99 ILE A O 1
ATOM 820 N N . ILE A 1 100 ? -7.463 -6.612 0.674 1.00 96.19 100 ILE A N 1
ATOM 821 C CA . ILE A 1 100 ? -8.459 -7.430 1.379 1.00 96.19 100 ILE A CA 1
ATOM 822 C C . ILE A 1 100 ? -9.409 -8.102 0.378 1.00 96.19 100 ILE A C 1
ATOM 824 O O . ILE A 1 100 ? -9.669 -9.298 0.498 1.00 96.19 100 ILE A O 1
ATOM 828 N N . ASP A 1 101 ? -9.879 -7.362 -0.626 1.00 95.00 101 ASP A N 1
ATOM 829 C CA . ASP A 1 101 ? -10.830 -7.845 -1.635 1.00 95.00 101 ASP A CA 1
ATOM 830 C C . ASP A 1 101 ? -10.199 -8.781 -2.679 1.00 95.00 101 ASP A C 1
ATOM 832 O O . ASP A 1 101 ? -10.899 -9.543 -3.348 1.00 95.00 101 ASP A O 1
ATOM 836 N N . ALA A 1 102 ? -8.882 -8.711 -2.873 1.00 94.31 102 ALA A N 1
ATOM 837 C CA . ALA A 1 102 ? -8.143 -9.584 -3.786 1.00 94.31 102 ALA A CA 1
ATOM 838 C C . ALA A 1 102 ? -7.685 -10.892 -3.144 1.00 94.31 102 ALA A C 1
ATOM 840 O O . ALA A 1 102 ? -7.231 -11.785 -3.857 1.00 94.31 102 ALA A O 1
ATOM 841 N N . TYR A 1 103 ? -7.762 -11.006 -1.819 1.00 96.06 103 TYR A N 1
ATOM 842 C CA . TYR A 1 103 ? -7.281 -12.188 -1.128 1.00 96.06 103 TYR A CA 1
ATOM 843 C C . TYR A 1 103 ? -8.169 -13.403 -1.387 1.00 96.06 103 TYR A C 1
ATOM 845 O O . TYR A 1 103 ? -9.333 -13.441 -0.988 1.00 96.06 103 TYR A O 1
ATOM 853 N N . ASP A 1 104 ? -7.566 -14.441 -1.957 1.00 94.06 104 ASP A N 1
ATOM 854 C CA . ASP A 1 104 ? -8.143 -15.773 -2.046 1.00 94.06 104 ASP A CA 1
ATOM 855 C C . ASP A 1 104 ? -7.399 -16.752 -1.128 1.00 94.06 104 ASP A C 1
ATOM 857 O O 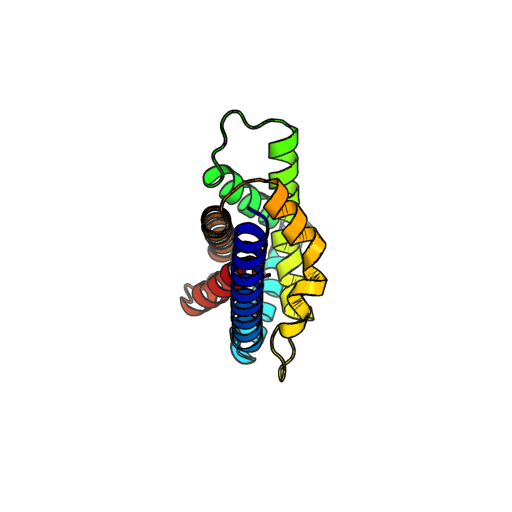. ASP A 1 104 ? -6.171 -16.749 -1.020 1.00 94.06 104 ASP A O 1
ATOM 861 N N . SER A 1 105 ? -8.140 -17.639 -0.463 1.00 90.81 105 SER A N 1
ATOM 862 C CA . SER A 1 105 ? -7.538 -18.583 0.487 1.00 90.81 105 SER A CA 1
ATOM 863 C C . SER A 1 105 ? -6.700 -19.684 -0.169 1.00 90.81 105 SER A C 1
ATOM 865 O O . SER A 1 105 ? -5.895 -20.311 0.520 1.00 90.81 105 SER A O 1
ATOM 867 N N . THR A 1 106 ? -6.875 -19.917 -1.472 1.00 91.00 106 THR A N 1
ATOM 868 C CA . THR A 1 106 ? -6.140 -20.923 -2.250 1.00 91.00 106 THR A CA 1
ATOM 869 C C . THR A 1 106 ? -4.971 -20.289 -3.006 1.00 91.00 106 THR A C 1
ATOM 871 O O . THR A 1 106 ? -3.876 -20.850 -3.039 1.00 91.00 106 THR A O 1
ATOM 874 N N . CYS A 1 107 ? -5.185 -19.107 -3.586 1.00 91.19 107 CYS A N 1
ATOM 875 C CA . CYS A 1 107 ? -4.259 -18.431 -4.494 1.00 91.19 107 CYS A CA 1
ATOM 876 C C . CYS A 1 107 ? -3.549 -17.206 -3.883 1.00 91.19 107 CYS A C 1
ATOM 878 O O . CYS A 1 107 ? -2.686 -16.616 -4.537 1.00 91.19 107 CYS A O 1
ATOM 880 N N . GLY A 1 108 ? -3.869 -16.813 -2.647 1.00 93.69 108 GLY A N 1
ATOM 881 C CA . GLY A 1 108 ? -3.287 -15.647 -1.983 1.00 93.69 108 GLY A CA 1
ATOM 882 C C . GLY A 1 108 ? -3.660 -14.344 -2.693 1.00 93.69 108 GLY A C 1
ATOM 883 O O . GLY A 1 108 ? -4.834 -14.076 -2.914 1.00 93.69 108 GLY A O 1
ATOM 884 N N . LEU A 1 109 ? -2.659 -13.533 -3.049 1.00 94.62 109 LEU A N 1
ATOM 885 C CA . LEU A 1 109 ? -2.818 -12.235 -3.726 1.00 94.62 109 LEU A CA 1
ATOM 886 C C . LEU A 1 109 ? -2.350 -12.265 -5.192 1.00 94.62 109 LEU A C 1
ATOM 888 O O . LEU A 1 109 ? -1.852 -11.269 -5.710 1.00 94.62 109 LEU A O 1
ATOM 892 N N . ALA A 1 110 ? -2.475 -13.409 -5.868 1.00 88.62 110 ALA A N 1
ATOM 893 C CA . ALA A 1 110 ? -1.961 -13.608 -7.227 1.00 88.62 110 ALA A CA 1
ATOM 894 C C . ALA A 1 110 ? -2.526 -12.634 -8.286 1.00 88.62 110 ALA A C 1
ATOM 896 O O . ALA A 1 110 ? -1.852 -12.385 -9.281 1.00 88.62 110 ALA A O 1
ATOM 897 N N . GLU A 1 111 ? -3.735 -12.103 -8.082 1.00 87.69 111 GLU A N 1
ATOM 898 C CA . GLU A 1 111 ? -4.402 -11.154 -8.995 1.00 87.69 111 GLU A CA 1
ATOM 899 C C . GLU A 1 111 ? -4.171 -9.682 -8.618 1.00 87.69 111 GLU A C 1
ATOM 901 O O . GLU A 1 111 ? -4.771 -8.779 -9.201 1.00 87.69 111 GLU A O 1
ATOM 906 N N . LEU A 1 112 ? -3.361 -9.407 -7.592 1.00 90.50 112 LEU A N 1
ATOM 907 C CA . LEU A 1 112 ? -3.258 -8.053 -7.054 1.00 90.50 112 LEU A CA 1
ATOM 908 C C . LEU A 1 112 ? -2.562 -7.080 -8.019 1.00 90.50 112 LEU A C 1
ATOM 910 O O . LEU A 1 112 ? -2.945 -5.911 -8.053 1.00 90.50 112 LEU A O 1
ATOM 914 N N . ASN A 1 113 ? -1.601 -7.558 -8.817 1.00 84.88 113 ASN A N 1
ATOM 915 C CA . ASN A 1 113 ? -0.872 -6.738 -9.795 1.00 84.88 113 ASN A CA 1
ATOM 916 C C . ASN A 1 113 ? -1.836 -6.031 -10.758 1.00 84.88 113 ASN A C 1
ATOM 918 O O . ASN A 1 113 ? -1.790 -4.810 -10.899 1.00 84.88 113 ASN A O 1
ATOM 922 N N . ASP A 1 114 ? -2.791 -6.773 -11.322 1.00 82.88 114 ASP A N 1
ATOM 923 C CA . ASP A 1 114 ? -3.761 -6.241 -12.287 1.00 82.88 114 ASP A CA 1
ATOM 924 C C . ASP A 1 114 ? -4.687 -5.182 -11.658 1.00 82.88 114 ASP A C 1
ATOM 926 O O . ASP A 1 114 ? -5.190 -4.285 -12.334 1.00 82.88 114 ASP A O 1
ATOM 930 N N . ARG A 1 115 ? -4.896 -5.241 -10.335 1.00 86.69 115 ARG A N 1
ATOM 931 C CA . ARG A 1 115 ? -5.754 -4.305 -9.582 1.00 86.69 115 ARG A CA 1
ATOM 932 C C . ARG A 1 115 ? -5.024 -3.028 -9.142 1.00 86.69 115 ARG A C 1
ATOM 934 O O . ARG A 1 115 ? -5.679 -2.060 -8.719 1.00 86.69 115 ARG A O 1
ATOM 941 N N . LEU A 1 116 ? -3.689 -3.021 -9.212 1.00 88.62 116 LEU A N 1
ATOM 942 C CA . LEU A 1 116 ? -2.820 -1.929 -8.763 1.00 88.62 116 LEU A CA 1
ATOM 943 C C . LEU A 1 116 ? -1.950 -1.318 -9.874 1.00 88.62 116 LEU A C 1
ATOM 945 O O . LEU A 1 116 ? -1.191 -0.402 -9.582 1.00 88.62 116 LEU A O 1
ATOM 949 N N . ASP A 1 117 ? -2.126 -1.692 -11.142 1.00 84.25 117 ASP A N 1
ATOM 950 C CA . ASP A 1 117 ? -1.313 -1.177 -12.261 1.00 84.25 117 ASP A CA 1
ATOM 951 C C . ASP A 1 117 ? -1.250 0.368 -12.325 1.00 84.25 117 ASP A C 1
ATOM 953 O O . ASP A 1 117 ? -0.179 0.978 -12.385 1.00 84.25 117 ASP A O 1
ATOM 957 N N . SER A 1 118 ? -2.397 1.044 -12.164 1.00 84.56 118 SER A N 1
ATOM 958 C CA . SER A 1 118 ? -2.448 2.518 -12.107 1.00 84.56 118 SER A CA 1
ATOM 959 C C . SER A 1 118 ? -1.690 3.112 -10.910 1.00 84.56 118 SER A C 1
ATOM 961 O O . SER A 1 118 ? -1.111 4.196 -11.017 1.00 84.56 118 SER A O 1
ATOM 963 N N . TYR A 1 119 ? -1.675 2.403 -9.779 1.00 87.19 119 TYR A N 1
ATOM 964 C CA . TYR A 1 119 ? -0.939 2.797 -8.578 1.00 87.19 119 TYR A CA 1
ATOM 965 C C . TYR A 1 119 ? 0.572 2.625 -8.771 1.00 87.19 119 TYR A C 1
ATOM 967 O O . TYR A 1 119 ? 1.347 3.529 -8.439 1.00 87.19 119 TYR A O 1
ATOM 975 N N . CYS A 1 120 ? 0.992 1.511 -9.375 1.00 85.75 120 CYS A N 1
ATOM 976 C CA . CYS A 1 120 ? 2.391 1.241 -9.694 1.00 85.75 120 CYS A CA 1
ATOM 977 C C . CYS A 1 120 ? 2.939 2.295 -10.661 1.00 85.75 120 CYS A C 1
ATOM 979 O O . CYS A 1 120 ? 3.973 2.910 -10.388 1.00 85.75 120 CYS A O 1
ATOM 981 N N . TYR A 1 121 ? 2.193 2.603 -11.729 1.00 86.62 121 TYR A N 1
ATOM 982 C CA . TYR A 1 121 ? 2.556 3.665 -12.667 1.00 86.62 121 TYR A CA 1
ATOM 983 C C . TYR A 1 121 ? 2.743 5.015 -11.961 1.00 86.62 121 TYR A C 1
ATOM 985 O O . TYR A 1 121 ? 3.749 5.705 -12.166 1.00 86.62 121 TYR A O 1
ATOM 993 N N . LEU A 1 122 ? 1.812 5.386 -11.075 1.00 87.88 122 LEU A N 1
ATOM 994 C CA . LEU A 1 122 ? 1.903 6.623 -10.304 1.00 87.88 122 LEU A CA 1
ATOM 995 C C . LEU A 1 122 ? 3.188 6.672 -9.461 1.00 87.88 122 LEU A C 1
ATOM 997 O O . LEU A 1 122 ? 3.910 7.677 -9.528 1.00 87.88 122 LEU A O 1
ATOM 1001 N N . CYS A 1 123 ? 3.504 5.590 -8.742 1.00 88.56 123 CYS A N 1
ATOM 1002 C CA . CYS A 1 123 ? 4.717 5.457 -7.933 1.00 88.56 123 CYS A CA 1
ATOM 1003 C C . CYS A 1 123 ? 5.994 5.570 -8.781 1.00 88.56 123 CYS A C 1
ATOM 1005 O O . CYS A 1 123 ? 6.885 6.353 -8.443 1.00 88.56 123 CYS A O 1
ATOM 1007 N N . CYS A 1 124 ? 6.060 4.892 -9.932 1.00 87.12 124 CYS A N 1
ATOM 1008 C CA . CYS A 1 124 ? 7.190 4.992 -10.860 1.00 87.12 124 CYS A CA 1
ATOM 1009 C C . CYS A 1 124 ? 7.424 6.435 -11.325 1.00 87.12 124 CYS A C 1
ATOM 1011 O O . CYS A 1 124 ? 8.563 6.899 -11.414 1.00 87.12 124 CYS A O 1
ATOM 1013 N N . THR A 1 125 ? 6.354 7.200 -11.562 1.00 87.31 125 THR A N 1
ATOM 1014 C CA . THR A 1 125 ? 6.486 8.590 -12.023 1.00 87.31 125 THR A CA 1
ATOM 1015 C C . THR A 1 125 ? 6.947 9.575 -10.937 1.00 87.31 125 THR A C 1
ATOM 1017 O O . THR A 1 125 ? 7.209 10.746 -11.250 1.00 87.31 125 THR A O 1
ATOM 1020 N N . LEU A 1 126 ? 7.007 9.162 -9.667 1.00 86.62 126 LEU A N 1
ATOM 1021 C CA . LEU A 1 126 ? 7.579 9.963 -8.579 1.00 86.62 126 LEU A CA 1
ATOM 1022 C C . LEU A 1 126 ? 9.118 10.008 -8.671 1.00 86.62 126 LEU A C 1
ATOM 1024 O O . LEU A 1 126 ? 9.753 10.991 -8.268 1.00 86.62 126 LEU A O 1
ATOM 1028 N N . GLY A 1 127 ? 9.711 8.969 -9.269 1.00 84.00 127 GLY A N 1
ATOM 1029 C CA . GLY A 1 127 ? 11.155 8.815 -9.424 1.00 84.00 127 GLY A CA 1
ATOM 1030 C C . GLY A 1 127 ? 11.883 8.626 -8.094 1.00 84.00 127 GLY A C 1
ATOM 1031 O O . GLY A 1 127 ? 13.014 9.091 -7.967 1.00 84.00 127 GLY A O 1
ATOM 1032 N N . GLU A 1 128 ? 11.212 8.053 -7.095 1.00 88.06 128 GLU A N 1
ATOM 1033 C CA . GLU A 1 128 ? 11.830 7.585 -5.851 1.00 88.06 128 GLU A CA 1
ATOM 1034 C C . GLU A 1 128 ? 12.188 6.108 -5.984 1.00 88.06 128 GLU A C 1
ATOM 1036 O O . GLU A 1 128 ? 11.576 5.381 -6.769 1.00 88.06 128 GLU A O 1
ATOM 1041 N N . SER A 1 129 ? 13.171 5.653 -5.207 1.00 88.94 129 SER A N 1
ATOM 1042 C CA . SER A 1 129 ? 13.497 4.229 -5.176 1.00 88.94 129 SER A CA 1
ATOM 1043 C C . SER A 1 129 ? 12.364 3.422 -4.515 1.00 88.94 129 SER A C 1
ATOM 1045 O O . SER A 1 129 ? 11.722 3.930 -3.586 1.00 88.94 129 SER A O 1
ATOM 1047 N N . PRO A 1 130 ? 12.142 2.152 -4.911 1.00 87.62 130 PRO A N 1
ATOM 1048 C CA . PRO A 1 130 ? 11.194 1.272 -4.224 1.00 87.62 130 PRO A CA 1
ATOM 1049 C C . PRO A 1 130 ? 11.461 1.166 -2.717 1.00 87.62 130 PRO A C 1
ATOM 1051 O O . PRO A 1 130 ? 10.525 1.159 -1.924 1.00 87.62 130 PRO A O 1
ATOM 1054 N N . GLN A 1 131 ? 12.734 1.177 -2.307 1.00 90.25 131 GLN A N 1
ATOM 1055 C CA . GLN A 1 131 ? 13.125 1.149 -0.897 1.00 90.25 131 GLN A CA 1
ATOM 1056 C C . GLN A 1 131 ? 12.668 2.406 -0.144 1.00 90.25 131 GLN A C 1
ATOM 1058 O O . GLN A 1 131 ? 12.138 2.299 0.960 1.00 90.25 131 GLN A O 1
ATOM 1063 N N . THR A 1 132 ? 12.835 3.594 -0.734 1.00 92.00 132 THR A N 1
ATOM 1064 C CA . THR A 1 132 ? 12.373 4.862 -0.142 1.00 92.00 132 THR A CA 1
ATOM 1065 C C . THR A 1 132 ? 10.861 4.842 0.069 1.00 92.00 132 THR A C 1
ATOM 1067 O O . THR A 1 132 ? 10.379 5.195 1.147 1.00 92.00 132 THR A O 1
ATOM 1070 N N . LEU A 1 133 ? 10.115 4.384 -0.941 1.00 92.44 133 LEU A N 1
ATOM 1071 C CA . LEU A 1 133 ? 8.662 4.244 -0.862 1.00 92.44 133 LEU A CA 1
ATOM 1072 C C . LEU A 1 133 ? 8.249 3.220 0.197 1.00 92.44 133 LEU A C 1
ATOM 1074 O O . LEU A 1 133 ? 7.379 3.507 1.012 1.00 92.44 133 LEU A O 1
ATOM 1078 N N . TRP A 1 134 ? 8.913 2.065 0.251 1.00 93.50 134 TRP A N 1
ATOM 1079 C CA . TRP A 1 134 ? 8.653 1.041 1.260 1.00 93.50 134 TRP A CA 1
ATOM 1080 C C . TRP A 1 134 ? 8.851 1.570 2.689 1.00 93.50 134 TRP A C 1
ATOM 1082 O O . TRP A 1 134 ? 8.002 1.332 3.552 1.00 93.50 134 TRP A O 1
ATOM 1092 N N . ILE A 1 135 ? 9.924 2.329 2.949 1.00 94.12 135 ILE A N 1
ATOM 1093 C CA . ILE A 1 135 ? 10.147 2.976 4.254 1.00 94.12 135 ILE A CA 1
ATOM 1094 C C . ILE A 1 135 ? 9.008 3.960 4.551 1.00 94.12 135 ILE A C 1
ATOM 1096 O O . ILE A 1 135 ? 8.427 3.913 5.635 1.00 94.12 135 ILE A O 1
ATOM 1100 N N . ALA A 1 136 ? 8.641 4.802 3.580 1.00 95.06 136 ALA A N 1
ATOM 1101 C CA . ALA A 1 136 ? 7.559 5.767 3.739 1.00 95.06 136 ALA A CA 1
ATOM 1102 C C . ALA A 1 136 ? 6.215 5.104 4.066 1.00 95.06 136 ALA A C 1
ATOM 1104 O O . ALA A 1 136 ? 5.528 5.534 4.993 1.00 95.06 136 ALA A O 1
ATOM 1105 N N . PHE A 1 137 ? 5.862 4.030 3.358 1.00 95.69 137 PHE A N 1
ATOM 1106 C CA . PHE A 1 137 ? 4.629 3.286 3.601 1.00 95.69 137 PHE A CA 1
ATOM 1107 C C . PHE A 1 137 ? 4.618 2.640 4.984 1.00 95.69 137 PHE A C 1
ATOM 1109 O O . PHE A 1 137 ? 3.618 2.750 5.690 1.00 95.69 137 PHE A O 1
ATOM 1116 N N . ASN A 1 138 ? 5.723 2.021 5.414 1.00 94.69 138 ASN A N 1
ATOM 1117 C CA . ASN A 1 138 ? 5.816 1.460 6.764 1.00 94.69 138 ASN A CA 1
ATOM 1118 C C . ASN A 1 138 ? 5.621 2.531 7.839 1.00 94.69 138 ASN A C 1
ATOM 1120 O O . ASN A 1 138 ? 4.839 2.316 8.763 1.00 94.69 138 ASN A O 1
ATOM 1124 N N . THR A 1 139 ? 6.281 3.684 7.706 1.00 94.50 139 THR A N 1
ATOM 1125 C CA . THR A 1 139 ? 6.117 4.810 8.636 1.00 94.50 139 THR A CA 1
ATOM 1126 C C . THR A 1 139 ? 4.668 5.306 8.653 1.00 94.50 139 THR A C 1
ATOM 1128 O O . THR A 1 139 ? 4.081 5.469 9.723 1.00 94.50 139 THR A O 1
ATOM 1131 N N . GLY A 1 140 ? 4.054 5.492 7.480 1.00 94.88 140 GLY A N 1
ATOM 1132 C CA . GLY A 1 140 ? 2.667 5.943 7.357 1.00 94.88 140 GLY A CA 1
ATOM 1133 C C . GLY A 1 140 ? 1.673 4.972 7.994 1.00 94.88 140 GLY A C 1
ATOM 1134 O O . GLY A 1 140 ? 0.850 5.377 8.816 1.00 94.88 140 GLY A O 1
ATOM 1135 N N . PHE A 1 141 ? 1.780 3.678 7.686 1.00 94.12 141 PHE A N 1
ATOM 1136 C CA . PHE A 1 141 ? 0.924 2.652 8.282 1.00 94.12 141 PHE A CA 1
ATOM 1137 C C . PHE A 1 141 ? 1.148 2.512 9.785 1.00 94.12 141 PHE A C 1
ATOM 1139 O O . PHE A 1 141 ? 0.175 2.435 10.533 1.00 94.12 141 PHE A O 1
ATOM 1146 N N . ALA A 1 142 ? 2.399 2.548 10.249 1.00 91.56 142 ALA A N 1
ATOM 1147 C CA . ALA A 1 142 ? 2.697 2.532 11.674 1.00 91.56 142 ALA A CA 1
ATOM 1148 C C . ALA A 1 142 ? 1.990 3.686 12.397 1.00 91.56 142 ALA A C 1
ATOM 1150 O O . ALA A 1 142 ? 1.316 3.430 13.390 1.00 91.56 142 ALA A O 1
ATOM 1151 N N . ASN A 1 143 ? 2.056 4.910 11.864 1.00 90.88 143 ASN A N 1
ATOM 1152 C CA . ASN A 1 143 ? 1.384 6.084 12.433 1.00 90.88 143 ASN A CA 1
ATOM 1153 C C . ASN A 1 143 ? -0.151 5.950 12.457 1.00 90.88 143 ASN A C 1
ATOM 1155 O O . ASN A 1 143 ? -0.805 6.385 13.408 1.00 90.88 143 ASN A O 1
ATOM 1159 N N . ILE A 1 144 ? -0.743 5.329 11.434 1.00 90.12 144 ILE A N 1
ATOM 1160 C CA . ILE A 1 144 ? -2.191 5.067 11.374 1.00 90.12 144 ILE A CA 1
ATOM 1161 C C . ILE A 1 144 ? -2.618 4.057 12.450 1.00 90.12 144 ILE A C 1
ATOM 1163 O O . ILE A 1 144 ? -3.670 4.208 13.066 1.00 90.12 144 ILE A O 1
ATOM 1167 N N . ILE A 1 145 ? -1.801 3.034 12.707 1.00 87.00 145 ILE A N 1
ATOM 1168 C CA . ILE A 1 145 ? -2.116 1.982 13.683 1.00 87.00 145 ILE A CA 1
ATOM 1169 C C . ILE A 1 145 ? -1.867 2.465 15.112 1.00 87.00 145 ILE A C 1
ATOM 1171 O O . ILE A 1 145 ? -2.712 2.258 15.982 1.00 87.00 145 ILE A O 1
ATOM 1175 N N . THR A 1 146 ? -0.722 3.109 15.371 1.00 79.44 146 THR A N 1
ATOM 1176 C CA . THR A 1 146 ? -0.313 3.557 16.717 1.00 79.44 146 THR A CA 1
ATOM 1177 C C . THR A 1 146 ? -1.251 4.599 17.294 1.00 79.44 146 THR A C 1
ATOM 1179 O O . THR A 1 146 ? -1.406 4.683 18.507 1.00 79.44 146 THR A O 1
ATOM 1182 N N . THR A 1 147 ? -1.916 5.375 16.445 1.00 67.12 147 THR A N 1
ATOM 1183 C CA . THR A 1 147 ? -2.888 6.361 16.908 1.00 67.12 147 THR A CA 1
ATOM 1184 C C . THR A 1 147 ? -4.205 5.732 17.375 1.00 67.12 147 THR A C 1
ATOM 1186 O O . THR A 1 147 ? -5.015 6.454 17.965 1.00 67.12 147 THR A O 1
ATOM 1189 N N . LYS A 1 148 ? -4.479 4.439 17.103 1.00 63.31 148 LYS A N 1
ATOM 1190 C CA . LYS A 1 148 ? -5.851 3.906 17.215 1.00 63.31 148 LYS A CA 1
ATOM 1191 C C . LYS A 1 148 ? -6.028 2.449 17.663 1.00 63.31 148 LYS A C 1
ATOM 1193 O O . LYS A 1 148 ? -7.140 2.139 18.089 1.00 63.31 148 LYS A O 1
ATOM 1198 N N . VAL A 1 149 ? -5.017 1.583 17.598 1.00 63.62 149 VAL A N 1
ATOM 1199 C CA . VAL A 1 149 ? -5.085 0.231 18.179 1.00 63.62 149 VAL A CA 1
ATOM 1200 C C . VAL A 1 149 ? -4.518 0.303 19.598 1.00 63.62 149 VAL A C 1
ATOM 1202 O O . VAL A 1 149 ? -3.307 0.361 19.769 1.00 63.62 149 VAL A O 1
ATOM 1205 N N . ASP A 1 150 ? -5.400 0.322 20.604 1.00 57.22 150 ASP A N 1
ATOM 1206 C CA . ASP A 1 150 ? -5.051 0.469 22.036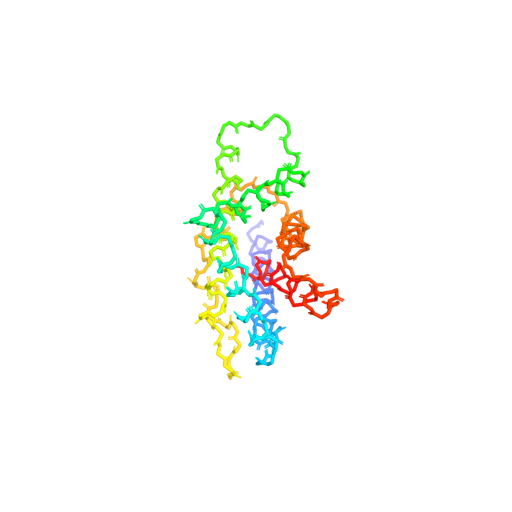 1.00 57.22 150 ASP A CA 1
ATOM 1207 C C . ASP A 1 150 ? -4.183 -0.676 22.590 1.00 57.22 150 ASP A C 1
ATOM 1209 O O . ASP A 1 150 ? -3.688 -0.614 23.713 1.00 57.22 150 ASP A O 1
ATOM 1213 N N . GLU A 1 151 ? -3.973 -1.732 21.810 1.00 54.12 151 GLU A N 1
ATOM 1214 C CA . GLU A 1 151 ? -3.164 -2.869 22.208 1.00 54.12 151 GLU A CA 1
ATOM 1215 C C . GLU A 1 151 ? -1.869 -2.893 21.401 1.00 54.12 151 GLU A C 1
ATOM 1217 O O . GLU A 1 151 ? -1.877 -2.985 20.171 1.00 54.12 151 GLU A O 1
ATOM 1222 N N . ASP A 1 152 ? -0.745 -2.885 22.115 1.00 56.34 152 ASP A N 1
ATOM 1223 C CA . ASP A 1 152 ? 0.612 -3.031 21.589 1.00 56.34 152 ASP A CA 1
ATOM 1224 C C . ASP A 1 152 ? 0.864 -4.466 21.081 1.00 56.34 152 ASP A C 1
ATOM 1226 O O . ASP A 1 152 ? 1.770 -5.190 21.498 1.00 56.34 152 ASP A O 1
ATOM 1230 N N . ARG A 1 153 ? 0.002 -4.942 20.180 1.00 70.69 153 ARG A N 1
ATOM 1231 C CA . ARG A 1 153 ? 0.124 -6.251 19.556 1.00 70.69 153 ARG A CA 1
ATOM 1232 C C . ARG A 1 153 ? 1.175 -6.124 18.468 1.00 70.69 153 ARG A C 1
ATOM 1234 O O . ARG A 1 153 ? 0.864 -5.784 17.329 1.00 70.69 153 ARG A O 1
ATOM 1241 N N . ILE A 1 154 ? 2.418 -6.456 18.817 1.00 77.56 154 ILE A N 1
ATOM 1242 C CA . ILE A 1 154 ? 3.554 -6.650 17.892 1.00 77.56 154 ILE A CA 1
ATOM 1243 C C . ILE A 1 154 ? 3.110 -7.358 16.599 1.00 77.56 154 ILE A C 1
ATOM 1245 O O . ILE A 1 154 ? 3.537 -7.003 15.504 1.00 77.56 154 ILE A O 1
ATOM 1249 N N . TRP A 1 155 ? 2.188 -8.314 16.713 1.00 80.00 155 TRP A N 1
ATOM 1250 C CA . TRP A 1 155 ? 1.645 -9.071 15.590 1.00 80.00 155 TRP A CA 1
ATOM 1251 C C . TRP A 1 155 ? 0.801 -8.239 14.601 1.00 80.00 155 TRP A C 1
ATOM 1253 O O . TRP A 1 155 ? 0.864 -8.470 13.397 1.00 80.00 155 TRP A O 1
ATOM 1263 N N . VAL A 1 156 ? 0.062 -7.223 15.070 1.00 85.12 156 VAL A N 1
ATOM 1264 C CA . VAL A 1 156 ? -0.638 -6.265 14.192 1.00 85.12 156 VAL A CA 1
ATOM 1265 C C . VAL A 1 156 ? 0.390 -5.443 13.422 1.00 85.12 156 VAL A C 1
ATOM 1267 O O . VAL A 1 156 ? 0.323 -5.383 12.199 1.00 85.12 156 VAL A O 1
ATOM 1270 N N . LYS A 1 157 ? 1.409 -4.898 14.100 1.00 85.12 157 LYS A N 1
ATOM 1271 C CA . LYS A 1 157 ? 2.501 -4.166 13.432 1.00 85.12 157 LYS A CA 1
ATOM 1272 C C . LYS A 1 157 ? 3.166 -5.019 12.341 1.00 85.12 157 LYS A C 1
ATOM 1274 O O . LYS A 1 157 ? 3.364 -4.539 11.231 1.00 85.12 157 LYS A O 1
ATOM 1279 N N . GLN A 1 158 ? 3.424 -6.301 12.614 1.00 89.19 158 GLN A N 1
ATOM 1280 C CA . GLN A 1 158 ? 3.990 -7.236 11.632 1.00 89.19 158 GLN A CA 1
ATOM 1281 C C . GLN A 1 158 ? 3.094 -7.440 10.402 1.00 89.19 158 GLN A C 1
ATOM 1283 O O . GLN A 1 158 ? 3.600 -7.421 9.281 1.00 89.19 158 GLN A O 1
ATOM 1288 N N . ILE A 1 159 ? 1.779 -7.603 10.585 1.00 92.12 159 ILE A N 1
ATOM 1289 C CA . ILE A 1 159 ? 0.832 -7.703 9.462 1.00 92.12 159 ILE A CA 1
ATOM 1290 C C . ILE A 1 159 ? 0.881 -6.444 8.601 1.00 92.12 159 ILE A C 1
ATOM 1292 O O . ILE A 1 159 ? 0.941 -6.528 7.379 1.00 92.12 159 ILE A O 1
ATOM 1296 N N . TRP A 1 160 ? 0.900 -5.273 9.223 1.00 92.19 160 TRP A N 1
ATOM 1297 C CA . TRP A 1 160 ? 0.909 -4.014 8.491 1.00 92.19 160 TRP A CA 1
ATOM 1298 C C . TRP A 1 160 ? 2.242 -3.734 7.784 1.00 92.19 160 TRP A C 1
ATOM 1300 O O . TRP A 1 160 ? 2.244 -3.191 6.680 1.00 92.19 160 TRP A O 1
ATOM 1310 N N . CYS A 1 161 ? 3.366 -4.219 8.317 1.00 92.06 161 CYS A N 1
ATOM 1311 C CA . CYS A 1 161 ? 4.627 -4.258 7.572 1.00 92.06 161 CYS A CA 1
ATOM 1312 C C . CYS A 1 161 ? 4.540 -5.130 6.310 1.00 92.06 161 CYS A C 1
ATOM 1314 O O . CYS A 1 161 ? 5.121 -4.788 5.276 1.00 92.06 161 CYS A O 1
ATOM 1316 N N . LYS A 1 162 ? 3.781 -6.236 6.352 1.00 94.44 162 LYS A N 1
ATOM 1317 C CA . LYS A 1 162 ? 3.530 -7.044 5.151 1.00 94.44 162 LYS A CA 1
ATOM 1318 C C . LYS A 1 162 ? 2.727 -6.278 4.107 1.00 94.44 162 LYS A C 1
ATOM 1320 O O . LYS A 1 162 ? 2.993 -6.483 2.930 1.00 94.44 162 LYS A O 1
ATOM 1325 N N . ILE A 1 163 ? 1.823 -5.377 4.500 1.00 95.25 163 ILE A N 1
ATOM 1326 C CA . ILE A 1 163 ? 1.084 -4.516 3.558 1.00 95.25 163 ILE A CA 1
ATOM 1327 C C . ILE A 1 163 ? 2.043 -3.619 2.781 1.00 95.25 163 ILE A C 1
ATOM 1329 O O . ILE A 1 163 ? 2.023 -3.637 1.554 1.00 95.25 163 ILE A O 1
ATOM 1333 N N . ALA A 1 164 ? 2.956 -2.923 3.463 1.00 93.38 164 ALA A N 1
ATOM 1334 C CA . ALA A 1 164 ? 3.982 -2.131 2.784 1.00 93.38 164 ALA A CA 1
ATOM 1335 C C . ALA A 1 164 ? 4.850 -2.990 1.846 1.00 93.38 164 ALA A C 1
ATOM 1337 O O . ALA A 1 164 ? 5.173 -2.564 0.740 1.00 93.38 164 ALA A O 1
ATOM 1338 N N . ARG A 1 165 ? 5.193 -4.221 2.253 1.00 93.25 165 ARG A N 1
ATOM 1339 C CA . ARG A 1 165 ? 5.956 -5.153 1.408 1.00 93.25 165 ARG A CA 1
ATOM 1340 C C . ARG A 1 165 ? 5.155 -5.658 0.204 1.00 93.25 165 ARG A C 1
ATOM 1342 O O . ARG A 1 165 ? 5.737 -5.827 -0.858 1.00 93.25 165 ARG A O 1
ATOM 1349 N N . ILE A 1 166 ? 3.849 -5.890 0.350 1.00 94.00 166 ILE A N 1
ATOM 1350 C CA . ILE A 1 166 ? 2.940 -6.248 -0.750 1.00 94.00 166 ILE A CA 1
ATOM 1351 C C . ILE A 1 166 ? 2.905 -5.120 -1.784 1.00 94.00 166 ILE A C 1
ATOM 1353 O O . ILE A 1 166 ? 3.098 -5.396 -2.961 1.00 94.00 166 ILE A O 1
ATOM 1357 N N . LEU A 1 167 ? 2.762 -3.865 -1.343 1.00 92.25 167 LEU A N 1
ATOM 1358 C CA . LEU A 1 167 ? 2.772 -2.689 -2.225 1.00 92.25 167 LEU A CA 1
ATOM 1359 C C . LEU A 1 167 ? 4.097 -2.488 -2.978 1.00 92.25 167 LEU A C 1
ATOM 1361 O O . LEU A 1 167 ? 4.125 -1.776 -3.971 1.00 92.25 167 LEU A O 1
ATOM 1365 N N . GLU A 1 168 ? 5.191 -3.082 -2.503 1.00 89.94 168 GLU A N 1
ATOM 1366 C CA . GLU A 1 168 ? 6.491 -3.073 -3.183 1.00 89.94 168 GLU A CA 1
ATOM 1367 C C . GLU A 1 168 ? 6.636 -4.217 -4.206 1.00 89.94 168 GLU A C 1
ATOM 1369 O O . GLU A 1 168 ? 7.505 -4.161 -5.075 1.00 89.94 168 GLU A O 1
ATOM 1374 N N . GLN A 1 169 ? 5.854 -5.296 -4.069 1.00 88.94 169 GLN A N 1
ATOM 1375 C CA . GLN A 1 169 ? 5.923 -6.451 -4.977 1.00 88.94 169 GLN A CA 1
ATOM 1376 C C . GLN A 1 169 ? 5.013 -6.325 -6.200 1.00 88.94 169 GLN A C 1
ATOM 1378 O O . GLN A 1 169 ? 5.230 -7.060 -7.167 1.00 88.94 169 GLN A O 1
ATOM 1383 N N . VAL A 1 170 ? 4.011 -5.449 -6.127 1.00 84.31 170 VAL A N 1
ATOM 1384 C CA . VAL A 1 170 ? 3.122 -5.085 -7.239 1.00 84.31 170 VAL A CA 1
ATOM 1385 C C . VAL A 1 170 ? 3.790 -4.056 -8.142 1.00 84.31 170 VAL A C 1
ATOM 1387 O O . VAL A 1 170 ? 3.563 -4.127 -9.367 1.00 84.31 170 VAL A O 1
#

pLDDT: mean 88.41, std 8.72, range [54.12, 96.19]